Protein AF-A0ABD1H7Y4-F1 (afdb_monomer_lite)

Foldseek 3Di:
DDPDVVVVVVVVVVVVVVVVVVVVVVVVVVVLCVVAPPVRNPVVVVVVVVVVVVVVVVVVVVVVVVVVVVVVVLVVVVVVVVVVVVVVVVVCVVVVNPPPPPVVVVVVVVVSVVVVVVVVVVVVVVVVVPPDPDPPVPVVVVVVVVVVPD

InterPro domains:
  IPR026762 Spindle and kinetochore-associated protein 2 [PTHR32017] (1-150)
  IPR042091 Ska2, N-terminal [PF16740] (5-112)

Organism: Salvia divinorum (NCBI:txid28513)

Radius of gyration: 36.05 Å; chains: 1; boundin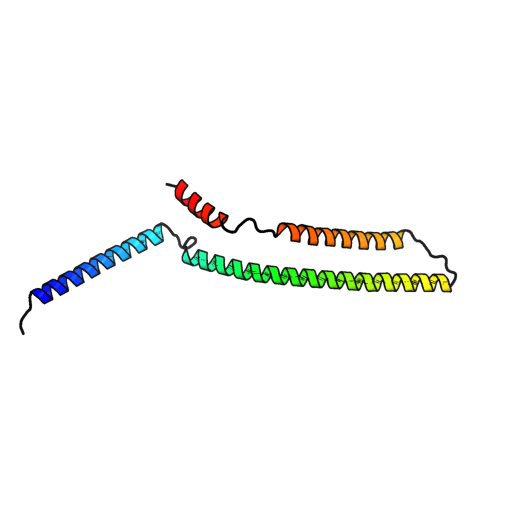g box: 79×44×100 Å

Sequence (150 aa):
MEHNQAVDGLLNLFSKANRDLSTVQNKLQKEFQQIYPDHANPMKLVERLKKIEEEMSSLKDECRELLAAKQNLIDKARTVLVGNRTMLHRLQSSTGVPLTGDADDDDAYESFNQVINEWAVQVKSRKEDEEEPGSDDINQMLFSAIVQSN

Structure (mmCIF, N/CA/C/O backbone):
data_AF-A0ABD1H7Y4-F1
#
_entry.id   AF-A0ABD1H7Y4-F1
#
loop_
_atom_site.group_PDB
_atom_site.id
_atom_site.type_symbol
_atom_site.label_atom_id
_atom_site.label_alt_id
_atom_site.label_comp_id
_atom_site.label_asym_id
_atom_site.label_entity_id
_atom_site.label_seq_id
_atom_site.pdbx_PDB_ins_code
_atom_site.Cartn_x
_atom_site.Cartn_y
_atom_site.Cartn_z
_atom_site.occupancy
_atom_site.B_iso_or_equiv
_atom_site.auth_seq_id
_atom_site.auth_comp_id
_atom_site.auth_asym_id
_atom_site.auth_atom_id
_atom_site.pdbx_PDB_model_num
ATOM 1 N N . MET A 1 1 ? 47.541 -28.139 -50.198 1.00 46.53 1 MET A N 1
ATOM 2 C CA . MET A 1 1 ? 46.469 -27.484 -49.422 1.00 46.53 1 MET A CA 1
ATOM 3 C C . MET A 1 1 ? 45.821 -26.486 -50.356 1.00 46.53 1 MET A C 1
ATOM 5 O O . MET A 1 1 ? 46.428 -25.465 -50.643 1.00 46.53 1 MET A O 1
ATOM 9 N N . GLU A 1 2 ? 44.699 -26.865 -50.963 1.00 52.59 2 GLU A N 1
ATOM 10 C CA . GLU A 1 2 ? 44.019 -26.052 -51.974 1.00 52.59 2 GLU A CA 1
ATOM 11 C C . GLU A 1 2 ? 43.378 -24.831 -51.310 1.00 52.59 2 GLU A C 1
ATOM 13 O O . GLU A 1 2 ? 42.524 -24.955 -50.435 1.00 52.59 2 GLU A O 1
ATOM 18 N N . HIS A 1 3 ? 43.839 -23.648 -51.703 1.00 59.72 3 HIS A N 1
ATOM 19 C CA . HIS A 1 3 ? 43.251 -22.372 -51.321 1.00 59.72 3 HIS A CA 1
ATOM 20 C C . HIS A 1 3 ? 41.946 -22.210 -52.110 1.00 59.72 3 HIS A C 1
ATOM 22 O O . HIS A 1 3 ? 41.967 -21.971 -53.318 1.00 59.72 3 HIS A O 1
ATOM 28 N N . ASN A 1 4 ? 40.811 -22.457 -51.457 1.00 74.81 4 ASN A N 1
ATOM 29 C CA . ASN A 1 4 ? 39.512 -22.432 -52.112 1.00 74.81 4 ASN A CA 1
ATOM 30 C C . ASN A 1 4 ? 38.941 -21.008 -52.079 1.00 74.81 4 ASN A C 1
ATOM 32 O O . ASN A 1 4 ? 38.332 -20.592 -51.097 1.00 74.81 4 ASN A O 1
ATOM 36 N N . GLN A 1 5 ? 39.101 -20.291 -53.189 1.00 80.56 5 GLN A N 1
ATOM 37 C CA . GLN A 1 5 ? 38.699 -18.892 -53.366 1.00 80.56 5 GLN A CA 1
ATOM 38 C C . GLN A 1 5 ? 37.221 -18.617 -53.017 1.00 80.56 5 GLN A C 1
ATOM 40 O O . GLN A 1 5 ? 36.878 -17.518 -52.578 1.00 80.56 5 GLN A O 1
ATOM 45 N N . ALA A 1 6 ? 36.337 -19.612 -53.168 1.00 81.81 6 ALA A N 1
ATOM 46 C CA . ALA A 1 6 ? 34.937 -19.507 -52.756 1.00 81.81 6 ALA A CA 1
ATOM 47 C C . ALA A 1 6 ? 34.775 -19.488 -51.223 1.00 81.81 6 ALA A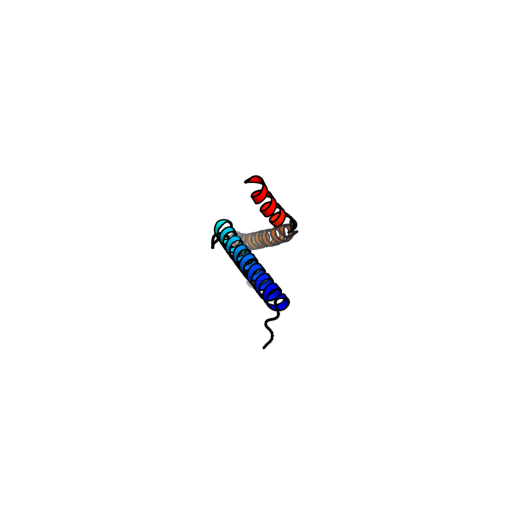 C 1
ATOM 49 O O . ALA A 1 6 ? 33.932 -18.762 -50.696 1.00 81.81 6 ALA A O 1
ATOM 50 N N . VAL A 1 7 ? 35.611 -20.245 -50.505 1.00 84.12 7 VAL A N 1
ATOM 51 C CA . VAL A 1 7 ? 35.655 -20.263 -49.036 1.00 84.12 7 VAL A CA 1
ATOM 52 C C . VAL A 1 7 ? 36.231 -18.951 -48.507 1.00 84.12 7 VAL A C 1
ATOM 54 O O . VAL A 1 7 ? 35.666 -18.383 -47.576 1.00 84.12 7 VAL A O 1
ATOM 57 N N . ASP A 1 8 ? 37.274 -18.405 -49.138 1.00 85.94 8 ASP A N 1
ATOM 58 C CA . ASP A 1 8 ? 37.821 -17.090 -48.770 1.00 85.94 8 ASP A CA 1
ATOM 59 C C . ASP A 1 8 ? 36.826 -15.953 -49.043 1.00 85.94 8 ASP A C 1
ATOM 61 O O . ASP A 1 8 ? 36.688 -15.025 -48.243 1.00 85.94 8 ASP A O 1
ATOM 65 N N . GLY A 1 9 ? 36.073 -16.035 -50.146 1.00 89.56 9 GLY A N 1
ATOM 66 C CA . GLY A 1 9 ? 34.976 -15.114 -50.446 1.00 89.56 9 GLY A CA 1
ATOM 67 C C . GLY A 1 9 ? 33.875 -15.150 -49.382 1.00 89.56 9 GLY A C 1
ATOM 68 O O . GLY A 1 9 ? 33.427 -14.100 -48.918 1.00 89.56 9 GLY A O 1
ATOM 69 N N . LEU A 1 10 ? 33.489 -16.349 -48.940 1.00 91.31 10 LEU A N 1
ATOM 70 C CA . LEU A 1 10 ? 32.502 -16.537 -47.878 1.00 91.31 10 LEU A CA 1
ATOM 71 C C . LEU A 1 10 ? 33.007 -16.005 -46.528 1.00 91.31 10 LEU A C 1
ATOM 73 O O . LEU A 1 10 ? 32.276 -15.311 -45.821 1.00 91.31 10 LEU A O 1
ATOM 77 N N . LEU A 1 11 ? 34.270 -16.269 -46.191 1.00 92.75 11 LEU A N 1
ATOM 78 C CA . LEU A 1 11 ? 34.893 -15.808 -44.951 1.00 92.75 11 LEU A CA 1
ATOM 79 C C . LEU A 1 11 ? 34.996 -14.276 -44.905 1.00 92.75 11 LEU A C 1
ATOM 81 O O . LEU A 1 11 ? 34.720 -13.658 -43.872 1.00 92.75 11 LEU A O 1
ATOM 85 N N . ASN A 1 12 ? 35.306 -13.648 -46.040 1.00 91.50 12 ASN A N 1
ATOM 86 C CA . ASN A 1 12 ? 35.287 -12.195 -46.188 1.00 91.50 12 ASN A CA 1
ATOM 87 C C . ASN A 1 12 ? 33.874 -11.617 -46.058 1.00 91.50 12 ASN A C 1
ATOM 89 O O . ASN A 1 12 ? 33.699 -10.579 -45.417 1.00 91.50 12 ASN A O 1
ATOM 93 N N . LEU A 1 13 ? 32.861 -12.288 -46.613 1.00 95.19 13 LEU A N 1
ATOM 94 C CA . LEU A 1 13 ? 31.471 -11.849 -46.516 1.00 95.19 13 LEU A CA 1
ATOM 95 C C . LEU A 1 13 ? 30.953 -11.924 -45.075 1.00 95.19 13 LEU A C 1
ATOM 97 O O . LEU A 1 13 ? 30.383 -10.947 -44.595 1.00 95.19 13 LEU A O 1
ATOM 101 N N . PHE A 1 14 ? 31.222 -13.015 -44.352 1.00 95.56 14 PHE A N 1
ATOM 102 C CA . PHE A 1 14 ? 30.898 -13.116 -42.924 1.00 95.56 14 PHE A CA 1
ATOM 103 C C . PHE A 1 14 ? 31.668 -12.102 -42.083 1.00 95.56 14 PHE A C 1
ATOM 105 O O . PHE A 1 14 ? 31.093 -11.473 -41.198 1.00 95.56 14 PHE A O 1
ATOM 112 N N . SER A 1 15 ? 32.949 -11.882 -42.386 1.00 95.00 15 SER A N 1
ATOM 113 C CA . SER A 1 15 ? 33.752 -10.871 -41.693 1.00 95.00 15 SER A CA 1
ATOM 114 C C . SER A 1 15 ? 33.188 -9.467 -41.899 1.00 95.00 15 SER A C 1
ATOM 116 O O . SER A 1 15 ? 33.131 -8.676 -40.957 1.00 95.00 15 SER A O 1
ATOM 118 N N . LYS A 1 16 ? 32.739 -9.160 -43.120 1.00 96.25 16 LYS A N 1
ATOM 119 C CA . LYS A 1 16 ? 32.064 -7.902 -43.434 1.00 96.25 16 LYS A CA 1
ATOM 120 C C . LYS A 1 16 ? 30.729 -7.796 -42.699 1.00 96.25 16 LYS A C 1
ATOM 122 O O . LYS A 1 16 ? 30.526 -6.818 -41.994 1.00 96.25 16 LYS A O 1
ATOM 127 N N . ALA A 1 17 ? 29.878 -8.818 -42.778 1.00 96.75 17 ALA A N 1
ATOM 128 C CA . ALA A 1 17 ? 28.591 -8.842 -42.087 1.00 96.75 17 ALA A CA 1
ATOM 129 C C . ALA A 1 17 ? 28.748 -8.664 -40.567 1.00 96.75 17 ALA A C 1
ATOM 131 O O . ALA A 1 17 ? 27.993 -7.921 -39.950 1.00 96.75 17 ALA A O 1
ATOM 132 N N . ASN A 1 18 ? 29.773 -9.273 -39.965 1.00 96.38 18 ASN A N 1
ATOM 133 C CA . ASN A 1 18 ? 30.070 -9.112 -38.545 1.00 96.38 18 ASN A CA 1
ATOM 134 C C . ASN A 1 18 ? 30.507 -7.678 -38.193 1.00 96.38 18 ASN A C 1
ATOM 136 O O . ASN A 1 18 ? 30.092 -7.134 -37.169 1.00 96.38 18 ASN A O 1
ATOM 140 N N . ARG A 1 19 ? 31.322 -7.040 -39.045 1.00 96.81 19 ARG A N 1
ATOM 141 C CA . ARG A 1 19 ? 31.705 -5.624 -38.883 1.00 96.81 19 ARG A CA 1
ATOM 142 C C . ARG A 1 19 ? 30.508 -4.691 -39.052 1.00 96.81 19 ARG A C 1
ATOM 144 O O . ARG A 1 19 ? 30.360 -3.753 -38.267 1.00 96.81 19 ARG A O 1
ATOM 151 N N . ASP A 1 20 ? 29.651 -4.966 -40.028 1.00 97.25 20 ASP A N 1
ATOM 152 C CA . ASP A 1 20 ? 28.439 -4.189 -40.282 1.00 97.25 20 ASP A CA 1
ATOM 153 C C . ASP A 1 20 ? 27.484 -4.306 -39.080 1.00 97.25 20 ASP A C 1
ATOM 155 O O . ASP A 1 20 ? 27.049 -3.288 -38.539 1.00 97.25 20 ASP A O 1
ATOM 159 N N . LEU A 1 21 ? 27.260 -5.520 -38.563 1.00 97.44 21 LEU A N 1
ATOM 160 C CA . LEU A 1 21 ? 26.443 -5.755 -37.367 1.00 97.44 21 LEU A CA 1
ATOM 161 C C . LEU A 1 21 ? 27.022 -5.069 -36.122 1.00 97.44 21 LEU A C 1
ATOM 163 O O . LEU A 1 21 ? 26.286 -4.428 -35.375 1.00 97.44 21 LEU A O 1
ATOM 167 N N . SER A 1 22 ? 28.343 -5.131 -35.932 1.00 96.94 22 SER A N 1
ATOM 168 C CA . SER A 1 22 ? 29.022 -4.440 -34.826 1.00 96.94 22 SER A CA 1
ATOM 169 C C . SER A 1 22 ? 28.853 -2.920 -34.921 1.00 96.94 22 SER A C 1
ATOM 171 O O . SER A 1 22 ? 28.651 -2.241 -33.915 1.00 96.94 22 SER A O 1
ATOM 173 N N . THR A 1 23 ? 28.903 -2.366 -36.135 1.00 97.00 23 THR A N 1
ATOM 174 C CA . THR A 1 23 ? 28.664 -0.936 -36.375 1.00 97.00 23 THR A CA 1
ATOM 175 C C . THR A 1 23 ? 27.238 -0.545 -36.004 1.00 97.00 23 THR A C 1
ATOM 177 O O . THR A 1 23 ? 27.039 0.444 -35.297 1.00 97.00 23 THR A O 1
ATOM 180 N N . VAL A 1 24 ? 26.256 -1.340 -36.437 1.00 97.25 24 VAL A N 1
ATOM 181 C CA . VAL A 1 24 ? 24.841 -1.122 -36.118 1.00 97.25 24 VAL A CA 1
ATOM 182 C C . VAL A 1 24 ? 24.610 -1.196 -34.610 1.00 97.25 24 VAL A C 1
ATOM 184 O O . VAL A 1 24 ? 24.035 -0.269 -34.046 1.00 97.25 24 VAL A O 1
ATOM 187 N N . GLN A 1 25 ? 25.129 -2.227 -33.938 1.00 96.00 25 GLN A N 1
ATOM 188 C CA . GLN A 1 25 ? 25.024 -2.380 -32.485 1.00 96.00 25 GLN A CA 1
ATOM 189 C C . GLN A 1 25 ? 25.592 -1.163 -31.744 1.00 96.00 25 GLN A C 1
ATOM 191 O O . GLN A 1 25 ? 24.939 -0.612 -30.861 1.00 96.00 25 GLN A O 1
ATOM 196 N N . ASN A 1 26 ? 26.788 -0.708 -32.122 1.00 95.06 26 ASN A N 1
ATOM 197 C CA . ASN A 1 26 ? 27.425 0.443 -31.485 1.00 95.06 26 ASN A CA 1
ATOM 198 C C . ASN A 1 26 ? 26.643 1.744 -31.702 1.00 95.06 26 ASN A C 1
ATOM 200 O O . ASN A 1 26 ? 26.597 2.587 -30.805 1.00 95.06 26 ASN A O 1
ATOM 204 N N . LYS A 1 27 ? 26.040 1.927 -32.882 1.00 95.38 27 LYS A N 1
ATOM 205 C CA . LYS A 1 27 ? 25.221 3.105 -33.176 1.00 95.38 27 LYS A CA 1
ATOM 206 C C . LYS A 1 27 ? 23.929 3.097 -32.359 1.00 95.38 27 LYS A C 1
ATOM 208 O O . LYS A 1 27 ? 23.650 4.087 -31.690 1.00 95.38 27 LYS A O 1
ATOM 213 N N . LEU A 1 28 ? 23.221 1.966 -32.334 1.00 94.44 28 LEU A N 1
ATOM 214 C CA . LEU A 1 28 ? 22.010 1.790 -31.529 1.00 94.44 28 LEU A CA 1
ATOM 215 C C . LEU A 1 28 ? 22.282 2.006 -30.039 1.00 94.44 28 LEU A C 1
ATOM 217 O O . LEU A 1 28 ? 21.513 2.684 -29.370 1.00 94.44 28 LEU A O 1
ATOM 221 N N . GLN A 1 29 ? 23.402 1.495 -29.521 1.00 89.44 29 GLN A N 1
ATOM 222 C CA . GLN A 1 29 ? 23.770 1.689 -28.119 1.00 89.44 29 GLN A CA 1
ATOM 223 C C . GLN A 1 29 ? 24.004 3.167 -27.776 1.00 89.44 29 GLN A C 1
ATOM 225 O O . GLN A 1 29 ? 23.603 3.623 -26.705 1.00 89.44 29 GLN A O 1
ATOM 230 N N . LYS A 1 30 ? 24.641 3.926 -28.677 1.00 89.81 30 LYS A N 1
ATOM 231 C CA . LYS A 1 30 ? 24.852 5.369 -28.493 1.00 89.81 30 LYS A CA 1
ATOM 232 C C . LYS A 1 30 ? 23.541 6.145 -28.547 1.00 89.81 30 LYS A C 1
ATOM 234 O O . LYS A 1 30 ? 23.315 6.984 -27.683 1.00 89.81 30 LYS A O 1
ATOM 239 N N . GLU A 1 31 ? 22.684 5.848 -29.524 1.00 90.38 31 GLU A N 1
ATOM 240 C CA . GLU A 1 31 ? 21.354 6.460 -29.633 1.00 90.38 31 GLU A CA 1
ATOM 241 C C . GLU A 1 31 ? 20.511 6.150 -28.392 1.00 90.38 31 GLU A C 1
ATOM 243 O O . GLU A 1 31 ? 19.921 7.055 -27.811 1.00 90.38 31 GLU A O 1
ATOM 248 N N . PHE A 1 32 ? 20.540 4.905 -27.907 1.00 86.12 32 PHE A N 1
ATOM 249 C CA . PHE A 1 32 ? 19.845 4.510 -26.684 1.00 86.12 32 PHE A CA 1
ATOM 250 C C . PHE A 1 32 ? 20.316 5.311 -25.465 1.00 86.12 32 PHE A C 1
ATOM 252 O O . PHE A 1 32 ? 19.487 5.844 -24.737 1.00 86.12 32 PHE A O 1
ATOM 259 N N . GLN A 1 33 ? 21.628 5.447 -25.255 1.00 84.88 33 GLN A N 1
ATOM 260 C CA . GLN A 1 33 ? 22.175 6.227 -24.136 1.00 84.88 33 GLN A CA 1
ATOM 261 C C . GLN A 1 33 ? 21.900 7.731 -24.257 1.00 84.88 33 GLN A C 1
ATOM 263 O O . GLN A 1 33 ? 21.793 8.417 -23.243 1.00 84.88 33 GLN A O 1
ATOM 268 N N . GLN A 1 34 ? 21.803 8.249 -25.484 1.00 85.38 34 GLN A N 1
ATOM 269 C CA . GLN A 1 34 ? 21.487 9.651 -25.741 1.00 85.38 34 GLN A CA 1
ATOM 270 C C . GLN A 1 34 ? 20.006 9.961 -25.488 1.00 85.38 34 GLN A C 1
ATOM 272 O O . GLN A 1 34 ? 19.695 11.001 -24.914 1.00 85.38 34 GLN A O 1
ATOM 277 N N . ILE A 1 35 ? 19.108 9.073 -25.921 1.00 86.19 35 ILE A N 1
ATOM 278 C CA . ILE A 1 35 ? 17.654 9.239 -25.785 1.00 86.19 35 ILE A CA 1
ATOM 279 C C . ILE A 1 35 ? 17.207 8.927 -24.353 1.00 86.19 35 ILE A C 1
ATOM 281 O O . ILE A 1 35 ? 16.382 9.643 -23.791 1.00 86.19 35 ILE A O 1
ATOM 285 N N . TYR A 1 36 ? 17.765 7.875 -23.751 1.00 84.94 36 TYR A N 1
ATOM 286 C CA . TYR A 1 36 ? 17.396 7.397 -22.424 1.00 84.94 36 TYR A CA 1
ATOM 287 C C . TYR A 1 36 ? 18.572 7.545 -21.454 1.00 84.94 36 TYR A C 1
ATOM 289 O O . TYR A 1 36 ? 19.371 6.617 -21.289 1.00 84.94 36 TYR A O 1
ATOM 297 N N . PRO A 1 37 ? 18.687 8.694 -20.767 1.00 81.31 37 PRO A N 1
ATOM 298 C CA . PRO A 1 37 ? 19.629 8.834 -19.666 1.00 81.31 37 PRO A CA 1
ATOM 299 C C . PRO A 1 37 ? 19.314 7.831 -18.546 1.00 81.31 37 PRO A C 1
ATOM 301 O O . PRO A 1 37 ? 18.208 7.305 -18.438 1.00 81.31 37 PRO A O 1
ATOM 304 N N . ASP A 1 38 ? 20.276 7.584 -17.657 1.00 76.56 38 ASP A N 1
ATOM 305 C CA . ASP A 1 38 ? 20.194 6.508 -16.655 1.00 76.56 38 ASP A CA 1
ATOM 306 C C . ASP A 1 38 ? 18.953 6.546 -15.743 1.00 76.56 38 ASP A C 1
ATOM 308 O O . ASP A 1 38 ? 18.502 5.504 -15.262 1.00 76.56 38 ASP A O 1
ATOM 312 N N . HIS A 1 39 ? 18.396 7.734 -15.498 1.00 76.94 39 HIS A N 1
ATOM 313 C CA . HIS A 1 39 ? 17.189 7.929 -14.691 1.00 76.94 39 HIS A CA 1
ATOM 314 C C . HIS A 1 39 ? 15.882 7.673 -15.463 1.00 76.94 39 HIS A C 1
ATOM 316 O O . HIS A 1 39 ? 14.846 7.502 -14.826 1.00 76.94 39 HIS A O 1
ATOM 322 N N . ALA A 1 40 ? 15.944 7.623 -16.796 1.00 81.81 40 ALA A N 1
ATOM 323 C CA . ALA A 1 40 ? 14.829 7.414 -17.719 1.00 81.81 40 ALA A CA 1
ATOM 324 C C . ALA A 1 40 ? 14.997 6.137 -18.569 1.00 81.81 40 ALA A C 1
ATOM 326 O O . ALA A 1 40 ? 14.313 5.962 -19.575 1.00 81.81 40 ALA A O 1
ATOM 327 N N . ASN A 1 41 ? 15.906 5.237 -18.180 1.00 86.62 41 ASN A N 1
ATOM 328 C CA . ASN A 1 41 ? 16.083 3.952 -18.847 1.00 86.62 41 ASN A CA 1
ATOM 329 C C . ASN A 1 41 ? 14.795 3.111 -18.710 1.00 86.62 41 ASN A C 1
ATOM 331 O O . ASN A 1 41 ? 14.434 2.769 -17.578 1.00 86.62 41 ASN A O 1
ATOM 335 N N . PRO A 1 42 ? 14.139 2.719 -19.821 1.00 87.44 42 PRO A N 1
ATOM 336 C CA . PRO A 1 42 ? 12.869 1.994 -19.790 1.00 87.44 42 PRO A CA 1
ATOM 337 C C . PRO A 1 42 ? 12.908 0.719 -18.944 1.00 87.44 42 PRO A C 1
ATOM 339 O O . PRO A 1 42 ? 11.955 0.425 -18.230 1.00 87.44 42 PRO A O 1
ATOM 342 N N . MET A 1 43 ? 14.024 -0.013 -18.955 1.00 87.38 43 MET A N 1
ATOM 343 C CA . MET A 1 43 ? 14.153 -1.255 -18.194 1.00 87.38 43 MET A CA 1
ATOM 344 C C . MET A 1 43 ? 14.186 -0.990 -16.684 1.00 87.38 43 MET A C 1
ATOM 346 O O . MET A 1 43 ? 13.450 -1.624 -15.931 1.00 87.38 43 MET A O 1
ATOM 350 N N . LYS A 1 44 ? 14.949 0.025 -16.253 1.00 88.44 44 LYS A N 1
ATOM 351 C CA . LYS A 1 44 ? 14.983 0.467 -14.847 1.00 88.44 44 LYS A CA 1
ATOM 352 C C . LYS A 1 44 ? 13.637 1.048 -14.403 1.00 88.44 44 LYS A C 1
ATOM 354 O O . LYS A 1 44 ? 13.258 0.895 -13.246 1.00 88.44 44 LYS A O 1
ATOM 359 N N . LEU A 1 45 ? 12.922 1.733 -15.298 1.00 90.25 45 LEU A N 1
ATOM 360 C CA . LEU A 1 45 ? 11.587 2.261 -15.010 1.00 90.25 45 LEU A CA 1
ATOM 361 C C . LEU A 1 45 ? 10.579 1.132 -14.789 1.00 90.25 45 LEU A C 1
ATOM 363 O O . LEU A 1 45 ? 9.847 1.182 -13.808 1.00 90.25 45 LEU A O 1
ATOM 367 N N . VAL A 1 46 ? 10.587 0.094 -15.629 1.00 92.44 46 VAL A N 1
ATOM 368 C CA . VAL A 1 46 ? 9.726 -1.086 -15.450 1.00 92.44 46 VAL A CA 1
ATOM 369 C C . VAL A 1 46 ? 10.042 -1.812 -14.141 1.00 92.44 46 VAL A C 1
ATOM 371 O O . VAL A 1 46 ? 9.123 -2.194 -13.426 1.00 92.44 46 VAL A O 1
ATOM 374 N N . GLU A 1 47 ? 11.318 -1.973 -13.786 1.00 91.69 47 GLU A N 1
ATOM 375 C CA . GLU A 1 47 ? 11.711 -2.561 -12.496 1.00 91.69 47 GLU A CA 1
ATOM 376 C C . GLU A 1 47 ? 11.183 -1.749 -11.306 1.00 91.69 47 GLU A C 1
ATOM 378 O O . GLU A 1 47 ? 10.626 -2.311 -10.365 1.00 91.69 47 GLU A O 1
ATOM 383 N N . ARG A 1 48 ? 11.312 -0.417 -11.356 1.00 93.31 48 ARG A N 1
ATOM 384 C CA . ARG A 1 48 ? 10.771 0.473 -10.318 1.00 93.31 48 ARG A CA 1
ATOM 385 C C . ARG A 1 48 ? 9.248 0.423 -10.257 1.00 93.31 48 ARG A C 1
ATOM 387 O O . ARG A 1 48 ? 8.708 0.418 -9.159 1.00 93.31 48 ARG A O 1
ATOM 394 N N . LEU A 1 49 ? 8.575 0.377 -11.406 1.00 93.56 49 LEU A N 1
ATOM 395 C CA . LEU A 1 49 ? 7.119 0.287 -11.487 1.00 93.56 49 LEU A CA 1
ATOM 396 C C . LEU A 1 49 ? 6.620 -1.001 -10.827 1.00 93.56 49 LEU A C 1
ATOM 398 O O . LEU A 1 49 ? 5.751 -0.932 -9.96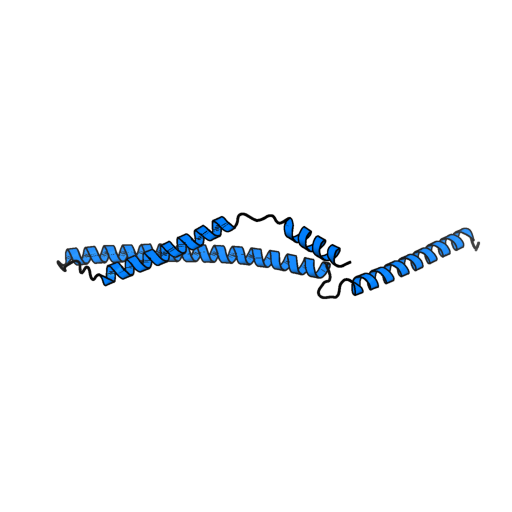9 1.00 93.56 49 LEU A O 1
ATOM 402 N N . LYS A 1 50 ? 7.231 -2.146 -11.157 1.00 94.75 50 LYS A N 1
ATOM 403 C CA . LYS A 1 50 ? 6.909 -3.440 -10.535 1.00 94.75 50 LYS A CA 1
ATOM 404 C C . LYS A 1 50 ? 7.105 -3.410 -9.026 1.00 94.75 50 LYS A C 1
ATOM 406 O O . LYS A 1 50 ? 6.246 -3.859 -8.281 1.00 94.75 50 LYS A O 1
ATOM 411 N N . LYS A 1 51 ? 8.213 -2.824 -8.569 1.00 95.88 51 LYS A N 1
ATOM 412 C CA . LYS A 1 51 ? 8.466 -2.664 -7.138 1.00 95.88 51 LYS A CA 1
ATOM 413 C C . LYS A 1 51 ? 7.387 -1.809 -6.459 1.00 95.88 51 LYS A C 1
ATOM 415 O O . LYS A 1 51 ? 6.915 -2.174 -5.392 1.00 95.88 51 LYS A O 1
ATOM 420 N N . ILE A 1 52 ? 6.987 -0.695 -7.074 1.00 95.94 52 ILE A N 1
ATOM 421 C CA . ILE A 1 52 ? 5.915 0.166 -6.551 1.00 95.94 52 ILE A CA 1
ATOM 422 C C . ILE A 1 52 ? 4.578 -0.581 -6.527 1.00 95.94 52 ILE A C 1
ATOM 424 O O . ILE A 1 52 ? 3.835 -0.445 -5.566 1.00 95.94 52 ILE A O 1
ATOM 428 N N . GLU A 1 53 ? 4.265 -1.370 -7.553 1.00 93.88 53 GLU A N 1
ATOM 429 C CA . GLU A 1 53 ? 3.050 -2.191 -7.621 1.00 93.88 53 GLU A CA 1
ATOM 430 C C . GLU A 1 53 ? 2.995 -3.231 -6.488 1.00 93.88 53 GLU A C 1
ATOM 432 O O . GLU A 1 53 ? 1.974 -3.363 -5.805 1.00 93.88 53 GLU A O 1
ATOM 437 N N . GLU A 1 54 ? 4.111 -3.918 -6.232 1.00 94.75 54 GLU A N 1
ATOM 438 C CA . GLU A 1 54 ? 4.256 -4.858 -5.115 1.00 94.75 54 GLU A CA 1
ATOM 439 C C . GLU A 1 54 ? 4.110 -4.150 -3.757 1.00 94.75 54 GLU A C 1
ATOM 441 O O . GLU A 1 54 ? 3.318 -4.577 -2.914 1.00 94.75 54 GLU A O 1
ATOM 446 N N . GLU A 1 55 ? 4.825 -3.039 -3.550 1.00 95.62 55 GLU A N 1
ATOM 447 C CA . GLU A 1 55 ? 4.762 -2.250 -2.311 1.00 95.62 55 GLU A CA 1
ATOM 448 C C . GLU A 1 55 ? 3.359 -1.668 -2.074 1.00 95.62 55 GLU A C 1
ATOM 450 O O . GLU A 1 55 ? 2.872 -1.669 -0.945 1.00 95.62 55 GLU A O 1
ATOM 455 N N . MET A 1 56 ? 2.675 -1.216 -3.127 1.00 94.19 56 MET A N 1
ATOM 456 C CA . MET A 1 56 ? 1.311 -0.688 -3.054 1.00 94.19 56 MET A CA 1
ATOM 457 C C . MET A 1 56 ? 0.300 -1.778 -2.697 1.00 94.19 56 MET A C 1
ATOM 459 O O . MET A 1 56 ? -0.609 -1.532 -1.903 1.00 94.19 56 MET A O 1
ATOM 463 N N . SER A 1 57 ? 0.480 -2.986 -3.237 1.00 88.94 57 SER A N 1
ATOM 464 C CA . SER A 1 57 ? -0.342 -4.149 -2.891 1.00 88.94 57 SER A CA 1
ATOM 465 C C . SER A 1 57 ? -0.158 -4.536 -1.422 1.00 88.94 57 SER A C 1
ATOM 467 O O . SER A 1 57 ? -1.143 -4.663 -0.697 1.00 88.94 57 SER A O 1
ATOM 469 N N . SER A 1 58 ? 1.093 -4.612 -0.952 1.00 93.88 58 SER A N 1
ATOM 470 C CA . SER A 1 58 ? 1.409 -4.866 0.462 1.00 93.88 58 SER A CA 1
ATOM 471 C C . SER A 1 58 ? 0.798 -3.802 1.377 1.00 93.88 58 SER A C 1
ATOM 473 O O . SER A 1 58 ? 0.118 -4.124 2.349 1.00 93.88 58 SER A O 1
ATOM 475 N N . LEU A 1 59 ? 0.968 -2.521 1.036 1.00 95.69 59 LEU A N 1
ATOM 476 C CA . LEU A 1 59 ? 0.424 -1.408 1.812 1.00 95.69 59 LEU A CA 1
ATOM 477 C C . LEU A 1 59 ? -1.111 -1.437 1.869 1.00 95.69 59 LEU A C 1
ATOM 479 O O . LEU A 1 59 ? -1.699 -1.104 2.902 1.00 95.69 59 LEU A O 1
ATOM 483 N N . LYS A 1 60 ? -1.776 -1.835 0.777 1.00 91.38 60 LYS A N 1
ATOM 484 C CA . LYS A 1 60 ? -3.236 -1.996 0.735 1.00 91.38 60 LYS A CA 1
ATOM 485 C C . LYS A 1 60 ? -3.700 -3.063 1.724 1.00 91.38 60 LYS A C 1
ATOM 487 O O . LYS A 1 60 ? -4.682 -2.840 2.436 1.00 91.38 60 LYS A O 1
ATOM 492 N N . ASP A 1 61 ? -3.000 -4.189 1.791 1.00 91.12 61 ASP A N 1
ATOM 493 C CA . ASP A 1 61 ? -3.331 -5.269 2.718 1.00 91.12 61 ASP A CA 1
ATOM 494 C C . ASP A 1 61 ? -3.065 -4.870 4.177 1.00 91.12 61 ASP A C 1
ATOM 496 O O . ASP A 1 61 ? -3.953 -5.028 5.017 1.00 91.12 61 ASP A O 1
ATOM 500 N N . GLU A 1 62 ? -1.942 -4.210 4.468 1.00 95.25 62 GLU A N 1
ATOM 501 C CA . GLU A 1 62 ? -1.663 -3.650 5.800 1.00 95.25 62 GLU A CA 1
ATOM 502 C C . GLU A 1 62 ? -2.738 -2.640 6.245 1.00 95.25 62 GLU A C 1
ATOM 504 O O . GLU A 1 62 ? -3.205 -2.665 7.388 1.00 95.25 62 GLU A O 1
ATOM 509 N N . CYS A 1 63 ? -3.204 -1.771 5.339 1.00 92.38 63 CYS A N 1
ATOM 510 C CA . CYS A 1 63 ? -4.293 -0.838 5.634 1.00 92.38 63 CYS A CA 1
ATOM 511 C C . CYS A 1 63 ? -5.610 -1.566 5.940 1.00 92.38 63 CYS A C 1
ATOM 513 O O . CYS A 1 63 ? -6.350 -1.151 6.838 1.00 92.38 63 CYS A O 1
ATOM 515 N N . ARG A 1 64 ? -5.920 -2.651 5.218 1.00 90.25 64 ARG A N 1
ATOM 516 C CA . ARG A 1 64 ? -7.117 -3.470 5.467 1.00 90.25 64 ARG A CA 1
ATOM 517 C C . ARG A 1 64 ? -7.058 -4.142 6.834 1.00 90.25 64 ARG A C 1
ATOM 519 O O . ARG A 1 64 ? -8.051 -4.107 7.562 1.00 90.25 64 ARG A O 1
ATOM 526 N N . GLU A 1 65 ? -5.910 -4.702 7.202 1.00 94.88 65 GLU A N 1
ATOM 527 C CA . GLU A 1 65 ? -5.697 -5.292 8.525 1.00 94.88 65 GLU A CA 1
ATOM 528 C C . GLU A 1 65 ? -5.846 -4.250 9.638 1.00 94.88 65 GLU A C 1
ATOM 530 O O . GLU A 1 65 ? -6.554 -4.486 10.621 1.00 94.88 65 GLU A O 1
ATOM 535 N N . LEU A 1 66 ? -5.261 -3.062 9.459 1.00 95.69 66 LEU A N 1
ATOM 536 C CA . LEU A 1 66 ? -5.381 -1.962 10.413 1.00 95.69 66 LEU A CA 1
ATOM 537 C C . LEU A 1 66 ? -6.840 -1.514 10.596 1.00 95.69 66 LEU A C 1
ATOM 539 O O . LEU A 1 66 ? -7.288 -1.298 11.726 1.00 95.69 66 LEU A O 1
ATOM 543 N N . LEU A 1 67 ? -7.602 -1.394 9.505 1.00 92.75 67 LEU A N 1
ATOM 544 C CA . LEU A 1 67 ? -9.027 -1.061 9.561 1.00 92.75 67 LEU A CA 1
ATOM 545 C C . LEU A 1 67 ? -9.836 -2.143 10.287 1.00 92.75 67 LEU A C 1
ATOM 547 O O . LEU A 1 67 ? -10.684 -1.811 11.119 1.00 92.75 67 LEU A O 1
ATOM 551 N N . ALA A 1 68 ? -9.548 -3.423 10.034 1.00 92.12 68 ALA A N 1
ATOM 552 C CA . ALA A 1 68 ? -10.187 -4.537 10.731 1.00 92.12 68 ALA A CA 1
ATOM 553 C C . ALA A 1 68 ? -9.864 -4.533 12.236 1.00 92.12 68 ALA A C 1
ATOM 555 O O . ALA A 1 68 ? -10.762 -4.691 13.070 1.00 92.12 68 ALA A O 1
ATOM 556 N N . ALA A 1 69 ? -8.605 -4.284 12.604 1.00 95.81 69 ALA A N 1
ATOM 557 C CA . ALA A 1 69 ? -8.183 -4.158 13.995 1.00 95.81 69 ALA A CA 1
ATOM 558 C C . ALA A 1 69 ? -8.877 -2.979 14.699 1.0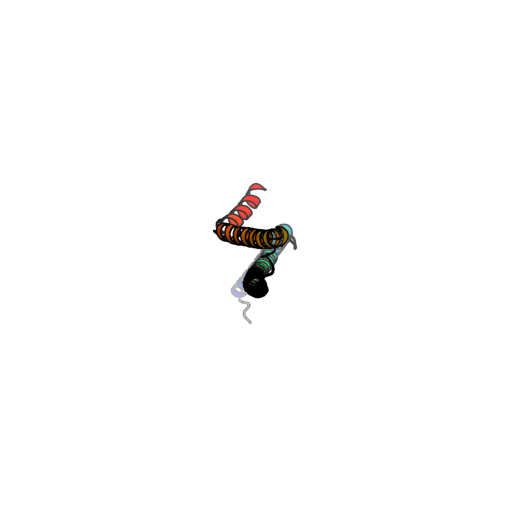0 95.81 69 ALA A C 1
ATOM 560 O O . ALA A 1 69 ? -9.348 -3.120 15.831 1.00 95.81 69 ALA A O 1
ATOM 561 N N . LYS A 1 70 ? -9.009 -1.833 14.016 1.00 95.06 70 LYS A N 1
ATOM 562 C CA . LYS A 1 70 ? -9.736 -0.668 14.534 1.00 95.06 70 LYS A CA 1
ATOM 563 C C . LYS A 1 70 ? -11.221 -0.973 14.746 1.00 95.06 70 LYS A C 1
ATOM 565 O O . LYS A 1 70 ? -11.743 -0.644 15.809 1.00 95.06 70 LYS A O 1
ATOM 570 N N . GLN A 1 71 ? -11.883 -1.641 13.797 1.00 93.81 71 GLN A N 1
ATOM 571 C CA . GLN A 1 71 ? -13.278 -2.070 13.960 1.00 93.81 71 GLN A CA 1
ATOM 572 C C . GLN A 1 71 ? -13.436 -2.982 15.183 1.00 93.81 71 GLN A C 1
ATOM 574 O O . GLN A 1 71 ? -14.309 -2.753 16.016 1.00 93.81 71 GLN A O 1
ATOM 579 N N . ASN A 1 72 ? -12.539 -3.957 15.355 1.00 95.38 72 ASN A N 1
ATOM 580 C CA . ASN A 1 72 ? -12.577 -4.856 16.506 1.00 95.38 72 ASN A CA 1
ATOM 581 C C . ASN A 1 72 ? -12.420 -4.114 17.844 1.00 95.38 72 ASN A C 1
ATOM 583 O O . ASN A 1 72 ? -13.088 -4.449 18.824 1.00 95.38 72 ASN A O 1
ATOM 587 N N . LEU A 1 73 ? -11.545 -3.104 17.893 1.00 95.88 73 LEU A N 1
ATOM 588 C CA . LEU A 1 73 ? -11.376 -2.259 19.073 1.00 95.88 73 LEU A CA 1
ATOM 589 C C . LEU A 1 73 ? -12.652 -1.466 19.382 1.00 95.88 73 LEU A C 1
ATOM 591 O O . LEU A 1 73 ? -13.063 -1.408 20.539 1.00 95.88 73 LEU A O 1
ATOM 595 N N . ILE A 1 74 ? -13.292 -0.898 18.358 1.00 93.44 74 ILE A N 1
ATOM 596 C CA . ILE A 1 74 ? -14.558 -0.166 18.486 1.00 93.44 74 ILE A CA 1
ATOM 597 C C . ILE A 1 74 ? -15.659 -1.080 19.033 1.00 93.44 74 ILE A C 1
ATOM 599 O O . ILE A 1 74 ? -16.357 -0.701 19.975 1.00 93.44 74 ILE A O 1
ATOM 603 N N . ASP A 1 75 ? -15.784 -2.296 18.502 1.00 93.75 75 ASP A N 1
ATOM 604 C CA . ASP A 1 75 ? -16.800 -3.263 18.932 1.00 93.75 75 ASP A CA 1
ATOM 605 C C . ASP A 1 75 ? -16.595 -3.686 20.395 1.00 93.75 75 ASP A C 1
ATOM 607 O O . ASP A 1 75 ? -17.546 -3.747 21.184 1.00 93.75 75 ASP A O 1
ATOM 611 N N . LYS A 1 76 ? -15.336 -3.917 20.792 1.00 96.06 76 LYS A N 1
ATOM 612 C CA . LYS A 1 76 ? -14.966 -4.205 22.185 1.00 96.06 76 LYS A CA 1
ATOM 613 C C . LYS A 1 76 ? -15.272 -3.027 23.105 1.00 96.06 76 LYS A C 1
ATOM 615 O O . LYS A 1 76 ? -15.891 -3.229 24.148 1.00 96.06 76 LYS A O 1
ATOM 620 N N . ALA A 1 77 ? -14.884 -1.811 22.718 1.00 92.81 77 ALA A N 1
ATOM 621 C CA . ALA A 1 77 ? -15.144 -0.604 23.496 1.00 92.81 77 ALA A CA 1
ATOM 622 C C . ALA A 1 77 ? -16.650 -0.384 23.694 1.00 92.81 77 ALA A C 1
ATOM 624 O O . ALA A 1 77 ? -17.087 -0.171 24.822 1.00 92.81 77 ALA A O 1
ATOM 625 N N . ARG A 1 78 ? -17.458 -0.536 22.634 1.00 92.31 78 ARG A N 1
ATOM 626 C CA . ARG A 1 78 ? -18.926 -0.477 22.711 1.00 92.31 78 ARG A CA 1
ATOM 627 C C . ARG A 1 78 ? -19.495 -1.518 23.667 1.00 92.31 78 ARG A C 1
ATOM 629 O O . ARG A 1 78 ? -20.291 -1.171 24.533 1.00 92.31 78 ARG A O 1
ATOM 636 N N . THR A 1 79 ? -19.067 -2.773 23.539 1.00 93.38 79 THR A N 1
ATOM 637 C CA . THR A 1 79 ? -19.546 -3.869 24.396 1.00 93.38 79 THR A CA 1
ATOM 638 C C . THR A 1 79 ? -19.261 -3.585 25.873 1.00 93.38 79 THR A C 1
ATOM 640 O O . THR A 1 79 ? -20.146 -3.736 26.714 1.00 93.38 79 THR A O 1
ATOM 643 N N . VAL A 1 80 ? -18.044 -3.129 26.188 1.00 93.75 80 VAL A N 1
ATOM 644 C CA . VAL A 1 80 ? -17.640 -2.794 27.560 1.00 93.75 80 VAL A CA 1
ATOM 645 C C . VAL A 1 80 ? -18.393 -1.570 28.081 1.00 93.75 80 VAL A C 1
ATOM 647 O O . VAL A 1 80 ? -18.922 -1.622 29.187 1.00 93.75 80 VAL A O 1
ATOM 650 N N . LEU A 1 81 ? -18.493 -0.490 27.299 1.00 90.94 81 LEU A N 1
ATOM 651 C CA . LEU A 1 81 ? -19.182 0.739 27.709 1.00 90.94 81 LEU A CA 1
ATOM 652 C C . LEU A 1 81 ? -20.671 0.496 27.980 1.00 90.94 81 LEU A C 1
ATOM 654 O O . LEU A 1 81 ? -21.162 0.851 29.050 1.00 90.94 81 LEU A O 1
ATOM 658 N N . VAL A 1 82 ? -21.376 -0.170 27.062 1.00 89.56 82 VAL A N 1
ATOM 659 C CA . VAL A 1 82 ? -22.802 -0.503 27.228 1.00 89.56 82 VAL A CA 1
ATOM 660 C C . VAL A 1 82 ? -23.010 -1.449 28.413 1.00 89.56 82 VAL A C 1
ATOM 662 O O . VAL A 1 82 ? -23.943 -1.262 29.200 1.00 89.56 82 VAL A O 1
ATOM 665 N N . GLY A 1 83 ? -22.131 -2.443 28.577 1.00 91.44 83 GLY A N 1
ATOM 666 C CA . GLY A 1 83 ? -22.167 -3.370 29.708 1.00 91.44 83 GLY A CA 1
ATOM 667 C C . GLY A 1 83 ? -21.987 -2.661 31.052 1.00 91.44 83 GLY A C 1
ATOM 668 O O . GLY A 1 83 ? -22.804 -2.838 31.959 1.00 91.44 83 GLY A O 1
ATOM 669 N N . ASN A 1 84 ? -20.968 -1.806 31.156 1.00 90.88 84 ASN A N 1
ATOM 670 C CA . ASN A 1 84 ? -20.684 -1.018 32.354 1.00 90.88 84 ASN A CA 1
ATOM 671 C C . ASN A 1 84 ? -21.841 -0.077 32.685 1.00 90.88 84 ASN A C 1
ATOM 673 O O . ASN A 1 84 ? -22.315 -0.074 33.819 1.00 90.88 84 ASN A O 1
ATOM 677 N N . ARG A 1 85 ? -22.357 0.651 31.690 1.00 87.19 85 ARG A N 1
ATOM 678 C CA . ARG A 1 85 ? -23.493 1.564 31.857 1.00 87.19 85 ARG A CA 1
ATOM 679 C C . ARG A 1 85 ? -24.747 0.839 32.346 1.00 87.19 85 ARG A C 1
ATOM 681 O O . ARG A 1 85 ? -25.410 1.290 33.277 1.00 87.19 85 ARG A O 1
ATOM 688 N N . THR A 1 86 ? -25.037 -0.337 31.789 1.00 88.00 86 THR A N 1
ATOM 689 C CA . THR A 1 86 ? -26.163 -1.175 32.235 1.00 88.00 86 THR A CA 1
ATOM 690 C C . THR A 1 86 ? -25.993 -1.621 33.690 1.00 88.00 86 THR A C 1
ATOM 692 O O . THR A 1 86 ? -26.950 -1.602 34.466 1.00 88.00 86 THR A O 1
ATOM 695 N N . MET A 1 87 ? -24.780 -2.017 34.088 1.00 89.56 87 MET A N 1
ATOM 696 C CA . MET A 1 87 ? -24.486 -2.404 35.470 1.00 89.56 87 MET A CA 1
ATOM 697 C C . MET A 1 87 ? -24.629 -1.220 36.435 1.00 89.56 87 MET A C 1
ATOM 699 O O . MET A 1 87 ? -25.214 -1.381 37.506 1.00 89.56 87 MET A O 1
ATOM 703 N N . LEU A 1 88 ? -24.165 -0.036 36.032 1.00 86.69 88 LEU A N 1
ATOM 704 C CA . LEU A 1 88 ? -24.277 1.205 36.799 1.00 86.69 88 LEU A CA 1
ATOM 705 C C . LEU A 1 88 ? -25.741 1.598 37.026 1.00 86.69 88 LEU A C 1
ATOM 707 O O . LEU A 1 88 ? -26.147 1.797 38.170 1.00 86.69 88 LEU A O 1
ATOM 711 N N . HIS A 1 89 ? -26.565 1.586 35.973 1.00 84.69 89 HIS A N 1
ATOM 712 C CA . HIS A 1 89 ? -28.003 1.850 36.084 1.00 84.69 89 HIS A CA 1
ATOM 713 C C . HIS A 1 89 ? -28.716 0.857 37.012 1.00 84.69 89 HIS A C 1
ATOM 715 O O . HIS A 1 89 ? -29.569 1.248 37.815 1.00 84.69 89 HIS A O 1
ATOM 721 N N . ARG A 1 90 ? -28.361 -0.435 36.944 1.00 88.06 90 ARG A N 1
ATOM 722 C CA . ARG A 1 90 ? -28.907 -1.454 37.856 1.00 88.06 90 ARG A CA 1
ATOM 723 C C . ARG A 1 90 ? -28.510 -1.188 39.305 1.00 88.06 90 ARG A C 1
ATOM 725 O O . ARG A 1 90 ? -29.351 -1.327 40.190 1.00 88.06 90 ARG A O 1
ATOM 732 N N . LEU A 1 91 ? -27.255 -0.806 39.543 1.00 88.44 91 LEU A N 1
ATOM 733 C CA . LEU A 1 91 ? -26.758 -0.491 40.878 1.00 88.44 91 LEU A CA 1
ATOM 734 C C . LEU A 1 91 ? -27.474 0.735 41.457 1.00 88.44 91 LEU A C 1
ATOM 736 O O . LEU A 1 91 ? -28.006 0.636 42.558 1.00 88.44 91 LEU A O 1
ATOM 740 N N . GLN A 1 92 ? -27.569 1.830 40.696 1.00 84.81 92 GLN A N 1
ATOM 741 C CA . GLN A 1 92 ? -28.296 3.047 41.087 1.00 84.81 92 GLN A CA 1
ATOM 742 C C . GLN A 1 92 ? -29.760 2.746 41.437 1.00 84.81 92 GLN A C 1
ATOM 744 O O . GLN A 1 92 ? -30.244 3.134 42.499 1.00 84.81 92 GLN A O 1
ATOM 749 N N . SER A 1 93 ? -30.436 1.956 40.594 1.00 84.00 93 SER A N 1
ATOM 750 C CA . SER A 1 93 ? -31.819 1.524 40.838 1.00 84.00 93 SER A CA 1
ATOM 751 C C . SER A 1 93 ? -31.959 0.718 42.135 1.00 84.00 93 SER A C 1
ATOM 753 O O . SER A 1 93 ? -32.970 0.824 42.824 1.00 84.00 93 SER A O 1
ATOM 755 N N . SER A 1 94 ? -30.952 -0.093 42.480 1.00 86.62 94 SER A N 1
ATOM 756 C CA . SER A 1 94 ? -30.967 -0.937 43.682 1.00 86.62 94 SER A CA 1
ATOM 757 C C . SER A 1 94 ? -30.652 -0.187 44.980 1.00 86.62 94 SER A C 1
ATOM 759 O O . SER A 1 94 ? -31.111 -0.598 46.042 1.00 86.62 94 SER A O 1
ATOM 761 N N . THR A 1 95 ? -29.890 0.908 44.914 1.00 86.88 95 THR A N 1
ATOM 762 C CA . THR A 1 95 ? -29.483 1.702 46.085 1.00 86.88 95 THR A CA 1
ATOM 763 C C . THR A 1 95 ? -30.409 2.886 46.363 1.00 86.88 95 THR A C 1
ATOM 765 O O . THR A 1 95 ? -30.202 3.596 47.344 1.00 86.88 95 THR A O 1
ATOM 768 N N . GLY A 1 96 ? -31.435 3.103 45.529 1.00 76.62 96 GLY A N 1
ATOM 769 C CA . GLY A 1 96 ? -32.372 4.222 45.669 1.00 76.62 96 GLY A CA 1
ATOM 770 C C . GLY A 1 96 ? -31.729 5.590 45.423 1.00 76.62 96 GLY A C 1
ATOM 771 O O . GLY A 1 96 ? -32.328 6.616 45.745 1.00 76.62 96 GLY A O 1
ATOM 772 N N . VAL A 1 97 ? -30.513 5.610 44.868 1.00 74.38 97 VAL A N 1
ATOM 773 C CA . VAL A 1 97 ? -29.862 6.831 44.396 1.00 74.38 97 VAL A CA 1
ATOM 774 C C . VAL A 1 97 ? -30.594 7.244 43.118 1.00 74.38 97 VAL A C 1
ATOM 776 O O . VAL A 1 97 ? -30.815 6.382 42.260 1.00 74.38 97 VAL A O 1
ATOM 779 N N . PRO A 1 98 ? -31.009 8.518 42.971 1.00 67.44 98 PRO A N 1
ATOM 780 C CA . PRO A 1 98 ? -31.566 8.999 41.716 1.00 67.44 98 PRO A CA 1
ATOM 781 C C . PRO A 1 98 ? -30.645 8.583 40.571 1.00 67.44 98 PRO A C 1
ATOM 783 O O . PRO A 1 98 ? -29.427 8.642 40.726 1.00 67.44 98 PRO A O 1
ATOM 786 N N . LEU A 1 99 ? -31.212 8.156 39.440 1.00 63.94 99 LEU A N 1
ATOM 787 C CA . LEU A 1 99 ? -30.467 8.106 38.185 1.00 63.94 99 LEU A CA 1
ATOM 788 C C . LEU A 1 99 ? -29.951 9.529 37.986 1.00 63.94 99 LEU A C 1
ATOM 790 O O . LEU A 1 99 ? -30.719 10.405 37.592 1.00 63.94 99 LEU A O 1
ATOM 794 N N . THR A 1 100 ? -28.712 9.798 38.391 1.00 58.34 100 THR A N 1
ATOM 795 C CA . THR A 1 100 ? -28.070 11.079 38.153 1.00 58.34 100 THR A CA 1
ATOM 796 C C . THR A 1 100 ? -27.863 11.110 36.653 1.00 58.34 100 THR A C 1
ATOM 798 O O . THR A 1 100 ? -26.857 10.626 36.145 1.00 58.34 100 THR A O 1
ATOM 801 N N . GLY A 1 101 ? -28.883 11.582 35.937 1.00 54.41 101 GLY A N 1
ATOM 802 C CA . GLY A 1 101 ? -28.734 12.146 34.611 1.00 54.41 101 GLY A CA 1
ATOM 803 C C . GLY A 1 101 ? -27.939 13.428 34.771 1.00 54.41 101 GLY A C 1
ATOM 804 O O . GLY A 1 101 ? -28.487 14.518 34.640 1.00 54.41 101 GLY A O 1
ATOM 805 N N . ASP A 1 102 ? -26.670 13.297 35.152 1.00 55.69 102 ASP A N 1
ATOM 806 C CA . ASP A 1 102 ? -25.715 14.340 34.848 1.00 55.69 102 ASP A CA 1
ATOM 807 C C . ASP A 1 102 ? -25.672 14.348 33.326 1.00 55.69 102 ASP A C 1
ATOM 809 O O . ASP A 1 102 ? -25.298 13.350 32.708 1.00 55.69 102 ASP A O 1
ATOM 813 N N . ALA A 1 103 ? -26.155 15.441 32.733 1.00 56.06 103 ALA A N 1
ATOM 814 C CA . ALA A 1 103 ? -26.146 15.654 31.289 1.00 56.06 103 ALA A CA 1
ATOM 815 C C . ALA A 1 103 ? -24.777 15.291 30.676 1.00 56.06 103 ALA A C 1
ATOM 817 O O . ALA A 1 103 ? -24.723 14.740 29.586 1.00 56.06 103 ALA A O 1
ATOM 818 N N . ASP A 1 104 ? -23.699 15.464 31.446 1.00 59.84 104 ASP A N 1
ATOM 819 C CA . ASP A 1 104 ? -22.325 15.109 31.097 1.00 59.84 104 ASP A CA 1
ATOM 820 C C . ASP A 1 104 ? -22.096 13.611 30.764 1.00 59.84 104 ASP A C 1
ATOM 822 O O . ASP A 1 104 ? -21.276 13.310 29.893 1.00 59.84 104 ASP A O 1
ATOM 826 N N . ASP A 1 105 ? -22.780 12.655 31.416 1.00 66.75 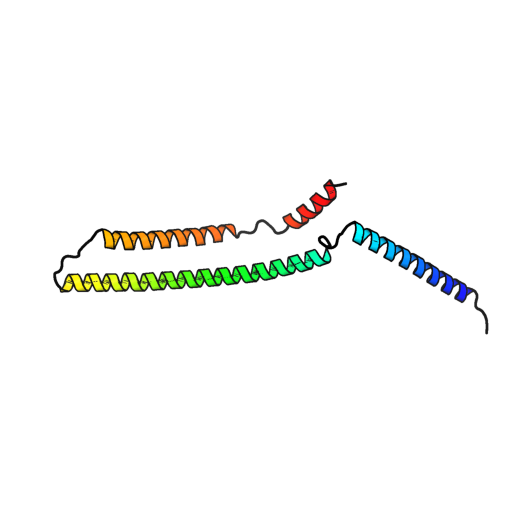105 ASP A N 1
ATOM 827 C CA . ASP A 1 105 ? -22.575 11.206 31.173 1.00 66.75 105 ASP A CA 1
ATOM 828 C C . ASP A 1 105 ? -23.312 10.727 29.906 1.00 66.75 105 ASP A C 1
ATOM 830 O O . ASP A 1 105 ? -22.851 9.833 29.186 1.00 66.75 105 ASP A O 1
ATOM 834 N N . ASP A 1 106 ? -24.441 11.367 29.592 1.00 73.44 106 ASP A N 1
ATOM 835 C CA . ASP A 1 106 ? -25.140 11.186 28.318 1.00 73.44 106 ASP A CA 1
ATOM 836 C C . ASP A 1 106 ? -24.392 11.887 27.178 1.00 73.44 106 ASP A C 1
ATOM 838 O O . ASP A 1 106 ? -24.135 11.251 26.152 1.00 73.44 106 ASP A O 1
ATOM 842 N N . ASP A 1 107 ? -23.909 13.113 27.391 1.00 81.31 107 ASP A N 1
ATOM 843 C CA . ASP A 1 107 ? -23.145 13.885 26.404 1.00 81.31 107 ASP A CA 1
ATOM 844 C C . ASP A 1 107 ? -21.847 13.171 25.984 1.00 81.31 107 ASP A C 1
ATOM 846 O O . ASP A 1 107 ? -21.509 13.109 24.797 1.00 81.31 107 ASP A O 1
ATOM 850 N N . ALA A 1 108 ? -21.110 12.574 26.929 1.00 82.25 108 ALA A N 1
ATOM 851 C CA . ALA A 1 108 ? -19.883 11.836 26.621 1.00 82.25 108 ALA A CA 1
ATOM 852 C C . ALA A 1 108 ? -20.153 10.553 25.810 1.00 82.25 108 ALA A C 1
ATOM 854 O O . ALA A 1 108 ? -19.395 10.214 24.891 1.00 82.25 108 ALA A O 1
ATOM 855 N N . TYR A 1 109 ? -21.237 9.837 26.122 1.00 83.81 109 TYR A N 1
ATOM 856 C CA . TYR A 1 109 ? -21.629 8.624 25.405 1.00 83.81 109 TYR A CA 1
ATOM 857 C C . TYR A 1 109 ? -22.191 8.930 24.008 1.00 83.81 109 TYR A C 1
ATOM 859 O O . TYR A 1 109 ? -21.902 8.207 23.045 1.00 83.81 109 TYR A O 1
ATOM 867 N N . GLU A 1 110 ? -22.956 10.011 23.865 1.00 87.56 110 GLU A N 1
ATOM 868 C CA . GLU A 1 110 ? -23.424 10.509 22.572 1.00 87.56 110 GLU A CA 1
ATOM 869 C C . GLU A 1 110 ? -22.256 10.964 21.693 1.00 87.56 110 GLU A C 1
ATOM 871 O O . GLU A 1 110 ? -22.153 10.524 20.545 1.00 87.56 110 GLU A O 1
ATOM 876 N N . SER A 1 111 ? -21.316 11.734 22.251 1.00 89.56 111 SER A N 1
ATOM 877 C CA . SER A 1 111 ? -20.086 12.159 21.571 1.00 89.56 111 SER A CA 1
ATOM 878 C C . SER A 1 111 ? -19.263 10.966 21.073 1.00 89.56 111 SER A C 1
ATOM 880 O O . SER A 1 111 ? -18.870 10.912 19.904 1.00 89.56 111 SER A O 1
ATOM 882 N N . PHE A 1 112 ? -19.076 9.937 21.908 1.00 89.31 112 PHE A N 1
ATOM 883 C CA . PHE A 1 112 ? -18.416 8.700 21.487 1.00 89.31 112 PHE A CA 1
ATOM 884 C C . PHE A 1 112 ? -19.130 8.052 20.291 1.00 89.31 112 PHE A C 1
ATOM 886 O O . PHE A 1 112 ? -18.490 7.701 19.298 1.00 89.31 112 PHE A O 1
ATOM 893 N N . ASN A 1 113 ? -20.457 7.917 20.342 1.00 90.44 113 ASN A N 1
ATOM 894 C CA . ASN A 1 113 ? -21.212 7.321 19.242 1.00 90.44 113 ASN A CA 1
ATOM 895 C C . ASN A 1 113 ? -21.159 8.158 17.963 1.00 90.44 113 ASN A C 1
ATOM 897 O O . ASN A 1 113 ? -21.068 7.580 16.878 1.00 90.44 113 ASN A O 1
ATOM 901 N N . GLN A 1 114 ? -21.165 9.485 18.078 1.00 93.50 114 GLN A N 1
ATOM 902 C CA . GLN A 1 114 ? -20.995 10.390 16.947 1.00 93.50 114 GLN A CA 1
ATOM 903 C C . GLN A 1 114 ? -19.654 10.149 16.247 1.00 93.50 114 GLN A C 1
ATOM 905 O O . GLN A 1 114 ? -19.643 9.917 15.039 1.00 93.50 114 GLN A O 1
ATOM 910 N N . VAL A 1 115 ? -18.548 10.107 17.000 1.00 92.81 115 VAL A N 1
ATOM 911 C CA . VAL A 1 115 ? -17.203 9.855 16.453 1.00 92.81 115 VAL A CA 1
ATOM 912 C C . VAL A 1 115 ? -17.125 8.493 15.753 1.00 92.81 115 VAL A C 1
ATOM 914 O O . VAL A 1 115 ? -16.545 8.377 14.672 1.00 92.81 115 VAL A O 1
ATOM 917 N N . ILE A 1 116 ? -17.733 7.448 16.328 1.00 92.00 116 ILE A N 1
ATOM 918 C CA . ILE A 1 116 ? -17.761 6.122 15.693 1.00 92.00 116 ILE A CA 1
ATOM 919 C C . ILE A 1 116 ? -18.574 6.133 14.395 1.00 92.00 116 ILE A C 1
ATOM 921 O O . ILE A 1 116 ? -18.153 5.533 13.404 1.00 92.00 116 ILE A O 1
ATOM 925 N N . ASN A 1 117 ? -19.724 6.802 14.386 1.00 91.62 117 ASN A N 1
ATOM 926 C CA . ASN A 1 117 ? -20.577 6.877 13.205 1.00 91.62 117 ASN A CA 1
ATOM 927 C C . ASN A 1 117 ? -19.909 7.680 12.084 1.00 91.62 117 ASN A C 1
ATOM 929 O O . ASN A 1 117 ? -19.941 7.252 10.933 1.00 91.62 117 ASN A O 1
ATOM 933 N N . GLU A 1 118 ? -19.250 8.791 12.416 1.00 93.06 118 GLU A N 1
ATOM 934 C CA . GLU A 1 118 ? -18.472 9.575 11.458 1.00 93.06 118 GLU A CA 1
ATOM 935 C C . GLU A 1 118 ? -17.362 8.727 10.826 1.00 93.06 118 GLU A C 1
ATOM 937 O O . GLU A 1 118 ? -17.235 8.666 9.602 1.00 93.06 118 GLU A O 1
ATOM 942 N N . TRP A 1 119 ? -16.605 7.994 11.645 1.00 91.62 119 TRP A N 1
ATOM 943 C CA . TRP A 1 119 ? -15.576 7.092 11.139 1.00 91.62 119 TRP A CA 1
ATOM 944 C C . TRP A 1 119 ? -16.154 5.990 10.236 1.00 91.62 119 TRP A C 1
ATOM 946 O O . TRP A 1 119 ? -15.583 5.703 9.183 1.00 91.62 119 TRP A O 1
ATOM 956 N N . ALA A 1 120 ? -17.298 5.399 10.593 1.00 89.81 120 ALA A N 1
ATOM 957 C CA . ALA A 1 120 ? -17.949 4.375 9.775 1.00 89.81 120 ALA A CA 1
ATOM 958 C C . ALA A 1 120 ? -18.379 4.918 8.399 1.00 89.81 120 ALA A C 1
ATOM 960 O O . ALA A 1 120 ? -18.242 4.222 7.390 1.00 89.81 120 ALA A O 1
ATOM 961 N N . VAL A 1 121 ? -18.843 6.171 8.343 1.00 89.69 121 VAL A N 1
ATOM 962 C CA . VAL A 1 121 ? -19.163 6.860 7.084 1.00 89.69 121 VAL A CA 1
ATOM 963 C C . VAL A 1 121 ? -17.905 7.062 6.241 1.00 89.69 121 VAL A C 1
ATOM 965 O O . VAL A 1 121 ? -17.917 6.699 5.068 1.00 89.69 121 VAL A O 1
ATOM 968 N N . GLN A 1 122 ? -16.807 7.549 6.828 1.00 86.94 122 GLN A N 1
ATOM 969 C CA . GLN A 1 122 ? -15.541 7.773 6.112 1.00 86.94 122 GLN A CA 1
ATOM 970 C C . GLN A 1 122 ? -14.942 6.481 5.530 1.00 86.94 122 GLN A C 1
ATOM 972 O O . GLN A 1 122 ? -14.368 6.486 4.440 1.00 86.94 122 GLN A O 1
ATOM 977 N N . VAL A 1 123 ? -15.061 5.358 6.247 1.00 85.25 123 VAL A N 1
ATOM 978 C CA . VAL A 1 123 ? -14.602 4.048 5.753 1.00 85.25 123 VAL A CA 1
ATOM 979 C C . VAL A 1 123 ? -15.488 3.546 4.613 1.00 85.25 123 VAL A C 1
ATOM 981 O O . VAL A 1 123 ? -14.985 2.938 3.670 1.00 85.25 123 VAL A O 1
ATOM 984 N N . LYS A 1 124 ? -16.798 3.807 4.673 1.00 79.06 124 LYS A N 1
ATOM 985 C CA . LYS A 1 124 ? -17.743 3.378 3.640 1.00 79.06 124 LYS A CA 1
ATOM 986 C C . LYS A 1 124 ? -17.624 4.207 2.360 1.00 79.06 124 LYS A C 1
ATOM 988 O O . LYS A 1 124 ? -17.575 3.613 1.290 1.00 79.06 124 LYS A O 1
ATOM 993 N N . SER A 1 125 ? -17.505 5.532 2.463 1.00 71.19 125 SER A N 1
ATOM 994 C CA . SER A 1 125 ? -17.376 6.418 1.296 1.00 71.19 125 SER A CA 1
ATOM 995 C C . SER A 1 125 ? -16.120 6.109 0.478 1.00 71.19 125 SER A C 1
ATOM 997 O O . SER A 1 125 ? -16.175 6.053 -0.740 1.00 71.19 125 SER A O 1
ATOM 999 N N . ARG A 1 126 ? -14.999 5.790 1.138 1.00 64.06 126 ARG A N 1
ATOM 1000 C CA . ARG A 1 126 ? -13.760 5.393 0.448 1.00 64.06 126 ARG A CA 1
ATOM 1001 C C . ARG A 1 126 ? -13.845 4.056 -0.283 1.00 64.06 126 ARG A C 1
ATOM 1003 O O . ARG A 1 126 ? -13.071 3.829 -1.201 1.00 64.06 126 ARG A O 1
ATOM 1010 N N . LYS A 1 127 ? -14.742 3.162 0.134 1.00 61.38 127 LYS A N 1
ATOM 1011 C CA . LYS A 1 127 ? -14.928 1.862 -0.522 1.00 61.38 127 LYS A CA 1
ATOM 1012 C C . LYS A 1 127 ? -15.701 1.992 -1.840 1.00 61.38 127 LYS A C 1
ATOM 1014 O O . LYS A 1 127 ? -15.561 1.126 -2.694 1.00 61.38 127 LYS A O 1
ATOM 1019 N N . GLU A 1 128 ? -16.506 3.043 -1.984 1.00 55.44 128 GLU A N 1
ATOM 1020 C CA . GLU A 1 128 ? -17.285 3.341 -3.194 1.00 55.44 128 GLU A CA 1
ATOM 1021 C C . GLU A 1 128 ? -16.420 4.033 -4.271 1.00 55.44 128 GLU A C 1
ATOM 1023 O O . GLU A 1 128 ? -16.643 3.809 -5.454 1.00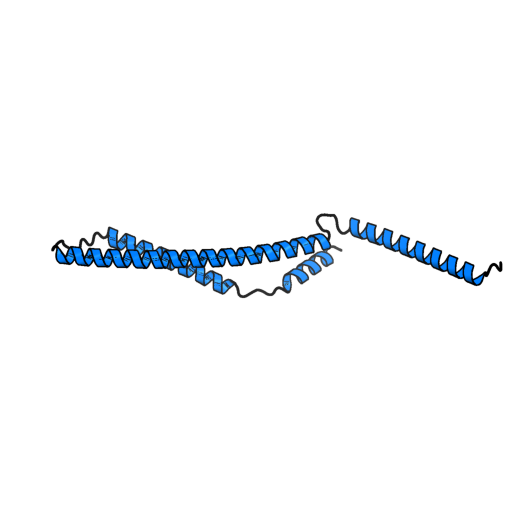 55.44 128 GLU A O 1
ATOM 1028 N N . ASP A 1 129 ? -15.361 4.755 -3.880 1.00 53.97 129 ASP A N 1
ATOM 1029 C CA . ASP A 1 129 ? -14.397 5.386 -4.804 1.00 53.97 129 ASP A CA 1
ATOM 1030 C C . ASP A 1 129 ? -13.370 4.403 -5.427 1.00 53.97 129 ASP A C 1
ATOM 1032 O O . ASP A 1 129 ? -12.601 4.791 -6.305 1.00 53.97 129 ASP A O 1
ATOM 1036 N N . GLU A 1 130 ? -13.318 3.135 -4.987 1.00 54.97 130 GLU A N 1
ATOM 1037 C CA . GLU A 1 130 ? -12.405 2.104 -5.529 1.00 54.97 130 GLU A CA 1
ATOM 1038 C C . GLU A 1 130 ? -12.921 1.426 -6.823 1.00 54.97 130 GLU A C 1
ATOM 1040 O O . GLU A 1 130 ? -12.279 0.494 -7.313 1.00 54.97 130 GLU A O 1
ATOM 1045 N N . GLU A 1 131 ? -14.043 1.866 -7.411 1.00 49.19 131 GLU A N 1
ATOM 1046 C CA . GLU A 1 131 ? -14.396 1.495 -8.792 1.00 49.19 131 GLU A CA 1
ATOM 1047 C C . GLU A 1 131 ? -13.394 2.151 -9.768 1.00 49.19 131 GLU A C 1
ATOM 1049 O O . GLU A 1 131 ? -13.503 3.321 -10.127 1.00 49.19 131 GLU A O 1
ATOM 1054 N N . GLU A 1 132 ? -12.368 1.377 -10.139 1.00 49.03 132 GLU A N 1
ATOM 1055 C CA . GLU A 1 132 ? -11.241 1.727 -11.016 1.00 49.03 132 GLU A CA 1
ATOM 1056 C C . GLU A 1 132 ? -11.630 2.586 -12.241 1.00 49.03 132 GLU A C 1
ATOM 1058 O O . GLU A 1 132 ? -12.317 2.099 -13.146 1.00 49.03 132 GLU A O 1
ATOM 1063 N N . PRO A 1 133 ? -11.103 3.820 -12.379 1.00 44.94 133 PRO A N 1
ATOM 1064 C CA . PRO A 1 133 ? -10.951 4.424 -13.692 1.00 44.94 133 PRO A CA 1
ATOM 1065 C C . PRO A 1 133 ? -9.828 3.668 -14.419 1.00 44.94 133 PRO A C 1
ATOM 1067 O O . PRO A 1 133 ? -8.713 3.544 -13.915 1.00 44.94 133 PRO A O 1
ATOM 1070 N N . GLY A 1 134 ? -10.169 3.100 -15.576 1.00 51.12 134 GLY A N 1
ATOM 1071 C CA . GLY A 1 134 ? -9.423 2.039 -16.251 1.00 51.12 134 GLY A CA 1
ATOM 1072 C C . GLY A 1 134 ? -7.916 2.264 -16.414 1.00 51.12 134 GLY A C 1
ATOM 1073 O O . GLY A 1 134 ? -7.451 3.335 -16.807 1.00 51.12 134 GLY A O 1
ATOM 1074 N N . SER A 1 135 ? -7.157 1.184 -16.208 1.00 53.19 135 SER A N 1
ATOM 1075 C CA . SER A 1 135 ? -5.698 1.096 -16.369 1.00 53.19 135 SER A CA 1
ATOM 1076 C C . SER A 1 135 ? -5.175 1.400 -17.785 1.00 53.19 135 SER A C 1
ATOM 1078 O O . SER A 1 135 ? -3.966 1.369 -18.015 1.00 53.19 135 SER A O 1
ATOM 1080 N N . ASP A 1 136 ? -6.060 1.682 -18.742 1.00 51.69 136 ASP A N 1
ATOM 1081 C CA . ASP A 1 136 ? -5.729 1.927 -20.148 1.00 51.69 136 ASP A CA 1
ATOM 1082 C C . ASP A 1 136 ? -5.221 3.355 -20.427 1.00 51.69 136 ASP A C 1
ATOM 1084 O O . ASP A 1 136 ? -4.632 3.600 -21.483 1.00 51.69 136 ASP A O 1
ATOM 1088 N N . ASP A 1 137 ? -5.380 4.294 -19.488 1.00 61.56 137 ASP A N 1
ATOM 1089 C CA . ASP A 1 137 ? -5.116 5.718 -19.748 1.00 61.56 137 ASP A CA 1
ATOM 1090 C C . ASP A 1 137 ? -3.637 6.117 -19.563 1.00 61.56 137 ASP A C 1
ATOM 1092 O O . ASP A 1 137 ? -3.097 6.953 -20.289 1.00 61.56 137 ASP A O 1
ATOM 1096 N N . ILE A 1 138 ? -2.910 5.458 -18.651 1.00 61.22 138 ILE A N 1
ATOM 1097 C CA . ILE A 1 138 ? -1.524 5.841 -18.310 1.00 61.22 138 ILE A CA 1
ATOM 1098 C C . ILE A 1 138 ? -0.564 5.578 -19.476 1.00 61.22 138 ILE A C 1
ATOM 1100 O O . ILE A 1 138 ? 0.269 6.424 -19.812 1.00 61.22 138 ILE A O 1
ATOM 1104 N N . ASN A 1 139 ? -0.691 4.419 -20.127 1.00 63.19 139 ASN A N 1
ATOM 1105 C CA . ASN A 1 139 ? 0.136 4.096 -21.286 1.00 63.19 139 ASN A CA 1
ATOM 1106 C C . ASN A 1 139 ? -0.193 5.032 -22.461 1.00 63.19 139 ASN A C 1
ATOM 1108 O O . ASN A 1 139 ? 0.727 5.555 -23.089 1.00 63.19 139 ASN A O 1
ATOM 1112 N N . GLN A 1 140 ? -1.474 5.327 -22.723 1.00 65.44 140 GLN A N 1
ATOM 1113 C CA . GLN A 1 140 ? -1.860 6.273 -23.779 1.00 65.44 140 GLN A CA 1
ATOM 1114 C C . GLN A 1 140 ? -1.360 7.699 -23.510 1.00 65.44 140 GLN A C 1
ATOM 1116 O O . GLN A 1 140 ? -0.869 8.353 -24.435 1.00 65.44 140 GLN A O 1
ATOM 1121 N N . MET A 1 141 ? -1.402 8.166 -22.259 1.00 62.72 141 MET A N 1
ATOM 1122 C CA . MET A 1 141 ? -0.839 9.458 -21.856 1.00 62.72 141 MET A CA 1
ATOM 1123 C C . MET A 1 141 ? 0.674 9.533 -22.095 1.00 62.72 141 MET A C 1
ATOM 1125 O O . MET A 1 141 ? 1.159 10.514 -22.664 1.00 62.72 141 MET A O 1
ATOM 1129 N N . LEU A 1 142 ? 1.422 8.496 -21.703 1.00 63.78 142 LEU A N 1
ATOM 1130 C CA . LEU A 1 142 ? 2.878 8.449 -21.877 1.00 63.78 142 LEU A CA 1
ATOM 1131 C C . LEU A 1 142 ? 3.277 8.441 -23.357 1.00 63.78 142 LEU A C 1
ATOM 1133 O O . LEU A 1 142 ? 4.185 9.174 -23.752 1.00 63.78 142 LEU A O 1
ATOM 1137 N N . PHE A 1 143 ? 2.576 7.667 -24.191 1.00 64.06 143 PHE A N 1
ATOM 1138 C CA . PHE A 1 143 ? 2.841 7.640 -25.630 1.00 64.06 143 PHE A CA 1
ATOM 1139 C C . PHE A 1 143 ? 2.434 8.947 -26.326 1.00 64.06 143 PHE A C 1
ATOM 1141 O O . PHE A 1 143 ? 3.144 9.402 -27.222 1.00 64.06 143 PHE A O 1
ATOM 1148 N N . SER A 1 144 ? 1.359 9.606 -25.885 1.00 64.00 144 SER A N 1
ATOM 1149 C CA . SER A 1 144 ? 0.911 10.878 -26.468 1.00 64.00 144 SER A CA 1
ATOM 1150 C C . SER A 1 144 ? 1.858 12.045 -26.158 1.00 64.00 144 SER A C 1
ATOM 1152 O O . SER A 1 144 ? 2.100 12.884 -27.026 1.00 64.00 144 SER A O 1
ATOM 1154 N N . ALA A 1 145 ? 2.447 12.090 -24.957 1.00 62.34 145 ALA A N 1
ATOM 1155 C CA . ALA A 1 145 ? 3.370 13.157 -24.554 1.00 62.34 145 ALA A CA 1
ATOM 1156 C C . ALA A 1 145 ? 4.704 13.135 -25.330 1.00 62.34 145 ALA A C 1
ATOM 1158 O O . ALA A 1 145 ? 5.264 14.188 -25.641 1.00 62.34 145 ALA A O 1
ATOM 1159 N N . ILE A 1 146 ? 5.190 11.942 -25.687 1.00 60.44 146 ILE A N 1
ATOM 1160 C CA . ILE A 1 146 ? 6.440 11.756 -26.444 1.00 60.44 146 ILE A CA 1
ATOM 1161 C C . ILE A 1 146 ? 6.267 12.146 -27.923 1.00 60.44 146 ILE A C 1
ATOM 1163 O O . ILE A 1 146 ? 7.206 12.626 -28.553 1.00 60.44 146 ILE A O 1
ATOM 1167 N N . VAL A 1 147 ? 5.068 11.978 -28.491 1.00 58.06 147 VAL A N 1
ATOM 1168 C CA . VAL A 1 147 ? 4.797 12.304 -29.904 1.00 58.06 147 VAL A CA 1
ATOM 1169 C C . VAL A 1 147 ? 4.622 13.810 -30.133 1.00 58.06 147 VAL A C 1
ATOM 1171 O O . VAL A 1 147 ? 4.951 14.297 -31.208 1.00 58.06 147 VAL A O 1
ATOM 1174 N N . GLN A 1 148 ? 4.165 14.571 -29.134 1.00 50.53 148 GLN A N 1
ATOM 1175 C CA . GLN A 1 148 ? 3.954 16.024 -29.259 1.00 50.53 148 GLN A CA 1
ATOM 1176 C C . GLN A 1 148 ? 5.241 16.864 -29.180 1.00 50.53 148 GLN A C 1
ATOM 1178 O O . GLN A 1 148 ? 5.196 18.064 -29.433 1.00 50.53 148 GLN A O 1
ATOM 1183 N N . SER A 1 149 ? 6.375 16.265 -28.804 1.00 48.06 149 SER A N 1
ATOM 1184 C CA . SER A 1 149 ? 7.651 16.969 -28.598 1.00 48.06 149 SER A CA 1
ATOM 1185 C C . SER A 1 149 ? 8.633 16.877 -29.784 1.00 48.06 149 SER A C 1
ATOM 1187 O O . SER A 1 149 ? 9.803 17.224 -29.618 1.00 48.06 149 SER A O 1
ATOM 1189 N N . ASN A 1 150 ? 8.164 16.470 -30.974 1.00 40.50 150 ASN A N 1
ATOM 1190 C CA . ASN A 1 150 ? 8.908 16.521 -32.246 1.00 40.50 150 ASN A CA 1
ATOM 1191 C C . ASN A 1 150 ? 8.291 17.504 -33.244 1.00 40.50 150 ASN A C 1
ATOM 1193 O O . ASN A 1 150 ? 7.049 17.494 -33.384 1.00 40.50 150 ASN A O 1
#

pLDDT: mean 82.04, std 15.25, range [40.5, 97.44]

Secondary structure (DSSP, 8-state):
----HHHHHHHHHHHHHHHHHHHHHHHHHHHHHHHS-TTS-HHHHHHHHHHHHHHHHHHHHHHHHHHHHHHHHHHHHHHHHHHHHHHHHHHHHHHT------HHHHHHHHHHHHHHHHHHHHHHHHHHTTS---TTHHHHHHHHHHHTT-